Protein AF-A0A1Y2HCH7-F1 (afdb_monomer)

Radius of gyration: 14.61 Å; Cα contacts (8 Å, |Δi|>4): 4; chains: 1; bounding box: 34×18×37 Å

pLDDT: mean 79.71, std 10.13, range [56.84, 93.94]

InterPro domains:
  IPR008280 Tubulin/FtsZ, C-terminal [SSF55307] (3-44)
  IPR023123 Tubulin, C-terminal [G3DSA:1.10.287.600] (1-49)

Solvent-accessible surface area (backbone atoms only — not comparable to full-atom values): 3047 Å² total; per-residue (Å²): 110,65,73,62,49,53,58,35,57,76,66,51,57,74,44,76,79,47,54,83,84,41,65,75,63,56,60,53,53,54,53,52,54,50,50,51,54,51,54,50,53,52,50,53,53,62,75,69,53,136

Mean predicted aligned error: 8.41 Å

Structure (mmCIF, N/CA/C/O backbone):
data_AF-A0A1Y2HCH7-F1
#
_entry.id   AF-A0A1Y2HCH7-F1
#
loop_
_atom_site.group_PDB
_atom_site.id
_atom_site.type_symbol
_atom_site.label_atom_id
_atom_site.label_alt_id
_atom_site.label_comp_id
_atom_site.label_asym_id
_atom_site.label_entity_id
_atom_site.label_seq_id
_atom_site.pdbx_PDB_ins_code
_atom_site.Cartn_x
_atom_site.Cartn_y
_atom_site.Cartn_z
_atom_site.occupancy
_atom_site.B_iso_or_equiv
_atom_site.auth_seq_id
_atom_site.auth_comp_id
_atom_site.auth_asym_id
_atom_site.auth_atom_id
_atom_site.pdbx_PDB_model_num
ATOM 1 N N . MET A 1 1 ? 6.982 1.711 8.328 1.00 61.22 1 MET A N 1
ATOM 2 C CA . MET A 1 1 ? 7.417 0.886 7.173 1.00 61.22 1 MET A CA 1
ATOM 3 C C . MET A 1 1 ? 7.133 1.574 5.838 1.00 61.22 1 MET A C 1
ATOM 5 O O . MET A 1 1 ? 8.086 1.843 5.113 1.00 61.22 1 MET A O 1
ATOM 9 N N . ARG A 1 2 ? 5.877 1.951 5.554 1.00 71.62 2 ARG A N 1
ATOM 10 C CA . ARG A 1 2 ? 5.427 2.558 4.285 1.00 71.62 2 ARG A CA 1
ATOM 11 C C . ARG A 1 2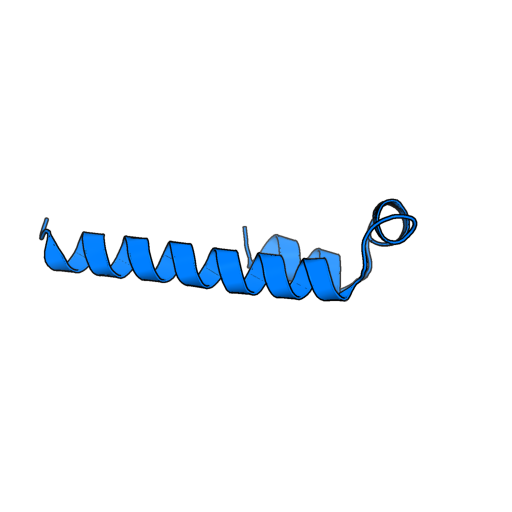 ? 6.262 3.751 3.804 1.00 71.62 2 ARG A C 1
ATOM 13 O O . ARG A 1 2 ? 6.861 3.688 2.740 1.00 71.62 2 A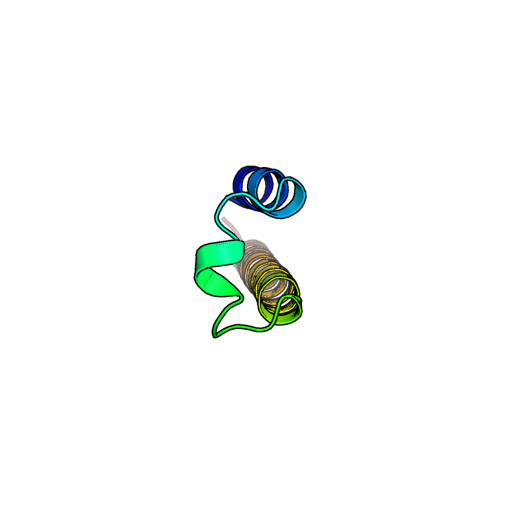RG A O 1
ATOM 20 N N . THR A 1 3 ? 6.454 4.773 4.640 1.00 76.88 3 THR A N 1
ATOM 21 C CA . THR A 1 3 ? 7.244 5.973 4.289 1.00 76.88 3 THR A CA 1
ATOM 22 C C . THR A 1 3 ? 8.693 5.655 3.906 1.00 76.88 3 THR A C 1
ATOM 24 O O . THR A 1 3 ? 9.272 6.292 3.025 1.00 76.88 3 THR A O 1
ATOM 27 N N . ARG A 1 4 ? 9.299 4.647 4.548 1.00 76.81 4 ARG A N 1
ATOM 28 C CA . ARG A 1 4 ? 10.672 4.216 4.250 1.00 76.81 4 ARG A CA 1
ATOM 29 C C . ARG A 1 4 ? 10.727 3.450 2.928 1.00 76.81 4 ARG A C 1
ATOM 31 O O . ARG A 1 4 ? 11.635 3.707 2.143 1.00 76.81 4 ARG A O 1
ATOM 38 N N . PHE A 1 5 ? 9.751 2.576 2.677 1.00 75.25 5 PHE A N 1
ATOM 39 C CA . PHE A 1 5 ? 9.603 1.847 1.416 1.00 75.25 5 PHE A CA 1
ATOM 40 C C . PHE A 1 5 ? 9.373 2.803 0.240 1.00 75.25 5 PHE A C 1
ATOM 42 O O . PHE A 1 5 ? 10.172 2.808 -0.694 1.00 75.25 5 PHE A O 1
ATOM 49 N N . SER A 1 6 ? 8.384 3.700 0.327 1.00 75.06 6 SER A N 1
ATOM 50 C CA . SER A 1 6 ? 8.069 4.663 -0.737 1.00 75.06 6 SER A CA 1
ATOM 51 C C . SER A 1 6 ? 9.265 5.555 -1.078 1.00 75.06 6 SER A C 1
ATOM 53 O O . SER A 1 6 ? 9.547 5.795 -2.248 1.00 75.06 6 SER A O 1
ATOM 55 N N . ARG A 1 7 ? 10.037 5.992 -0.072 1.00 80.75 7 ARG A N 1
ATOM 56 C CA . ARG A 1 7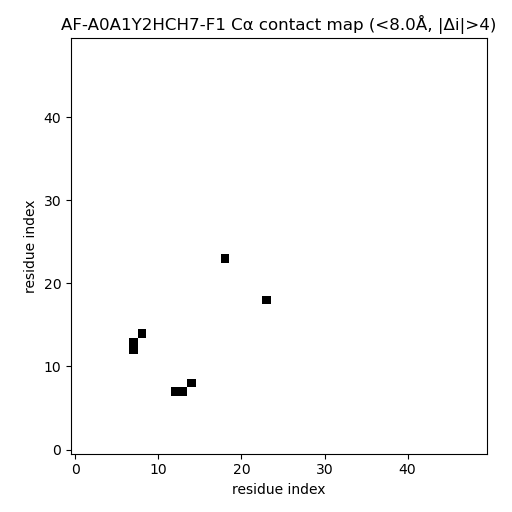 ? 11.243 6.808 -0.288 1.00 80.75 7 ARG A CA 1
ATOM 57 C C . ARG A 1 7 ? 12.360 6.050 -1.012 1.00 80.75 7 ARG A C 1
ATOM 59 O O . ARG A 1 7 ? 13.094 6.657 -1.788 1.00 80.75 7 ARG A O 1
ATOM 66 N N . LEU A 1 8 ? 12.519 4.754 -0.747 1.00 78.44 8 LEU A N 1
ATOM 67 C CA . LEU A 1 8 ? 13.522 3.912 -1.408 1.00 78.44 8 LEU A CA 1
ATOM 68 C C . LEU A 1 8 ? 13.083 3.529 -2.828 1.00 78.44 8 LEU A C 1
ATOM 70 O O . LEU A 1 8 ? 13.881 3.649 -3.760 1.00 78.44 8 LEU A O 1
ATOM 74 N N . TYR A 1 9 ? 11.810 3.165 -2.999 1.00 72.94 9 TYR A N 1
ATOM 75 C CA . TYR A 1 9 ? 11.218 2.814 -4.289 1.00 72.94 9 TYR A CA 1
ATOM 76 C C . TYR A 1 9 ? 11.222 3.999 -5.264 1.00 72.94 9 TYR A C 1
ATOM 78 O O . TYR A 1 9 ? 11.681 3.863 -6.397 1.00 72.94 9 TYR A O 1
ATOM 86 N N . ALA A 1 10 ? 10.842 5.197 -4.802 1.00 78.62 10 ALA A N 1
ATOM 87 C CA . ALA A 1 10 ? 10.865 6.418 -5.614 1.00 78.62 10 ALA A CA 1
ATOM 88 C C . ALA A 1 10 ? 12.272 6.767 -6.128 1.00 78.62 10 ALA A C 1
ATOM 90 O O . ALA A 1 10 ? 12.435 7.273 -7.235 1.00 78.62 10 ALA A O 1
ATOM 91 N N . ARG A 1 11 ? 13.311 6.449 -5.347 1.00 84.19 11 ARG A N 1
ATOM 92 C CA . ARG A 1 11 ? 14.718 6.650 -5.727 1.00 84.19 11 ARG A CA 1
ATOM 93 C C . ARG A 1 11 ? 15.287 5.500 -6.560 1.00 84.19 11 ARG A C 1
ATOM 95 O O . ARG A 1 11 ? 16.474 5.520 -6.871 1.00 84.19 11 ARG A O 1
ATOM 102 N N . LYS A 1 12 ? 14.474 4.485 -6.885 1.00 77.06 12 LYS A N 1
ATOM 103 C CA . LYS A 1 12 ? 14.887 3.224 -7.530 1.00 77.06 12 LYS A CA 1
ATOM 104 C C . LYS A 1 12 ? 16.075 2.552 -6.823 1.00 77.06 12 LYS A C 1
ATOM 106 O O . LYS A 1 12 ? 16.811 1.770 -7.428 1.00 77.06 12 LYS A O 1
ATOM 111 N N . ALA A 1 13 ? 16.264 2.845 -5.537 1.00 73.19 13 ALA A N 1
ATOM 112 C CA . ALA A 1 13 ? 17.377 2.330 -4.757 1.00 73.19 13 ALA A CA 1
ATOM 113 C C . ALA A 1 13 ? 17.185 0.822 -4.567 1.00 73.19 13 ALA A C 1
ATOM 115 O O . ALA A 1 13 ? 16.114 0.386 -4.151 1.00 73.19 13 ALA A O 1
ATOM 116 N N . ASN A 1 14 ? 18.203 0.028 -4.906 1.00 74.25 14 ASN A N 1
ATOM 117 C CA . ASN A 1 14 ? 18.194 -1.442 -4.888 1.00 74.25 14 ASN A CA 1
ATOM 118 C C . ASN A 1 14 ? 17.179 -2.129 -5.821 1.00 74.25 14 ASN A C 1
ATOM 120 O O . 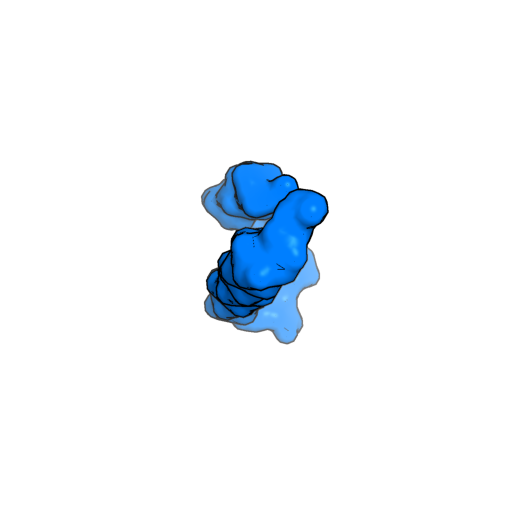ASN A 1 14 ? 17.208 -3.348 -5.931 1.00 74.25 14 ASN A O 1
ATOM 124 N N . VAL A 1 15 ? 16.322 -1.387 -6.533 1.00 68.75 15 VAL A N 1
ATOM 125 C CA . VAL A 1 15 ? 15.281 -1.951 -7.413 1.00 68.75 15 VAL A CA 1
ATOM 126 C C . VAL A 1 15 ? 15.902 -2.834 -8.498 1.00 68.75 15 VAL A C 1
ATOM 128 O O . VAL A 1 15 ? 15.417 -3.933 -8.740 1.00 68.75 15 VAL A O 1
ATOM 131 N N . HIS A 1 16 ? 17.034 -2.417 -9.073 1.00 71.12 16 HIS A N 1
ATOM 132 C CA . HIS A 1 16 ? 17.781 -3.153 -10.103 1.00 71.12 16 HIS A CA 1
ATOM 133 C C . HIS A 1 16 ? 18.246 -4.563 -9.685 1.00 71.12 16 HIS A C 1
ATOM 135 O O . HIS A 1 16 ? 18.450 -5.400 -10.558 1.00 71.12 16 HIS A O 1
ATOM 141 N N . HIS A 1 17 ? 18.366 -4.855 -8.384 1.00 70.88 17 HIS A N 1
ATOM 142 C CA . HIS A 1 17 ? 18.678 -6.206 -7.901 1.00 70.88 17 HIS A CA 1
ATOM 143 C C . HIS A 1 17 ? 17.495 -7.173 -8.016 1.00 70.88 17 HIS A C 1
ATOM 145 O O . HIS A 1 17 ? 17.699 -8.383 -8.056 1.00 70.88 17 HIS A O 1
ATOM 151 N N . TYR A 1 18 ? 16.274 -6.646 -8.104 1.00 65.31 18 TYR A N 1
ATOM 152 C CA . TYR A 1 18 ? 15.046 -7.433 -8.085 1.00 65.31 18 TYR A CA 1
ATOM 153 C C . TYR A 1 18 ? 14.328 -7.437 -9.439 1.00 65.31 18 TYR A C 1
ATOM 1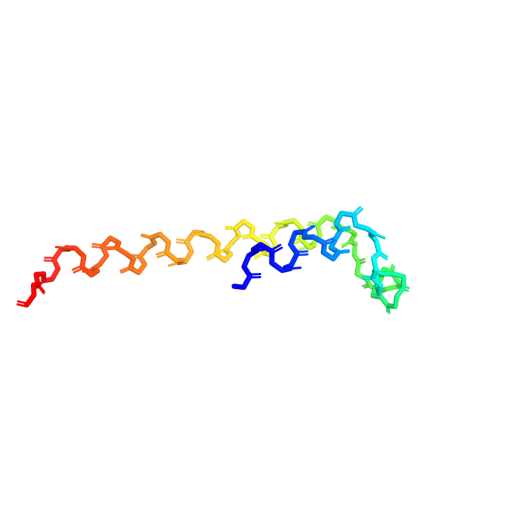55 O O . TYR A 1 18 ? 13.738 -8.451 -9.800 1.00 65.31 18 TYR A O 1
ATOM 163 N N . VAL A 1 19 ? 14.454 -6.374 -10.253 1.00 63.94 19 VAL A N 1
ATOM 164 C CA . VAL A 1 19 ? 13.764 -6.308 -11.565 1.00 63.94 19 VAL A CA 1
ATOM 165 C C . VAL A 1 19 ? 14.280 -7.299 -12.606 1.00 63.94 19 VAL A C 1
ATOM 167 O O . VAL A 1 19 ? 13.654 -7.476 -13.643 1.00 63.94 19 VAL A O 1
ATOM 170 N N . LYS A 1 20 ? 15.422 -7.954 -12.357 1.00 66.69 20 LYS A N 1
ATOM 171 C CA . LYS A 1 20 ? 15.908 -9.029 -13.233 1.00 66.69 20 LYS A CA 1
ATOM 172 C C . LYS A 1 20 ? 14.939 -10.223 -13.261 1.00 66.69 20 LYS A C 1
ATOM 174 O O . LYS A 1 20 ? 14.928 -10.958 -14.241 1.00 66.69 20 LYS A O 1
ATOM 179 N N . TYR A 1 21 ? 14.151 -10.405 -12.199 1.00 67.31 21 TYR A N 1
ATOM 180 C CA . TYR A 1 21 ? 13.268 -11.562 -12.017 1.00 67.31 21 TYR A CA 1
ATOM 181 C C . TYR A 1 21 ? 11.843 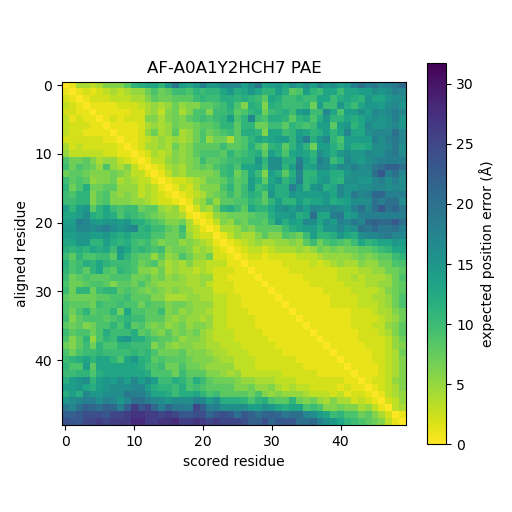-11.197 -11.576 1.00 67.31 21 TYR A C 1
ATOM 183 O O . TYR A 1 21 ? 10.999 -12.082 -11.488 1.00 67.31 21 TYR A O 1
ATOM 191 N N . VAL A 1 22 ? 11.571 -9.925 -11.274 1.00 65.75 22 VAL A N 1
ATOM 192 C CA . VAL A 1 22 ? 10.290 -9.457 -10.732 1.00 65.75 22 VAL A CA 1
ATOM 193 C C . VAL A 1 22 ? 9.847 -8.225 -11.507 1.00 65.75 22 VAL A C 1
ATOM 195 O O . VAL A 1 22 ? 10.614 -7.272 -11.638 1.00 65.75 22 VAL A O 1
ATOM 198 N N . ASP A 1 23 ? 8.618 -8.227 -12.018 1.00 76.75 23 ASP A N 1
ATOM 199 C CA . ASP A 1 23 ? 8.069 -7.051 -12.690 1.00 76.75 23 ASP A CA 1
ATOM 200 C C . ASP A 1 23 ? 8.000 -5.865 -11.709 1.00 76.75 23 ASP A C 1
ATOM 202 O O . ASP A 1 23 ? 7.739 -6.030 -10.516 1.00 76.75 23 ASP A O 1
ATOM 206 N N . ARG A 1 24 ? 8.248 -4.646 -12.193 1.00 68.88 24 ARG A N 1
ATOM 207 C CA . ARG A 1 24 ? 8.119 -3.439 -11.367 1.00 68.88 24 ARG A CA 1
ATOM 208 C C . ARG A 1 24 ? 6.724 -3.298 -10.783 1.00 68.88 24 ARG A C 1
ATOM 210 O O . ARG A 1 24 ? 6.600 -2.790 -9.669 1.00 68.88 24 ARG A O 1
ATOM 217 N N . ASP A 1 25 ? 5.709 -3.738 -11.513 1.00 81.12 25 ASP A N 1
ATOM 218 C CA . ASP A 1 25 ? 4.324 -3.603 -11.081 1.00 81.12 25 ASP A CA 1
ATOM 219 C C . ASP A 1 25 ? 4.008 -4.459 -9.842 1.00 81.12 25 ASP A C 1
ATOM 221 O O . ASP A 1 25 ? 3.249 -4.013 -8.982 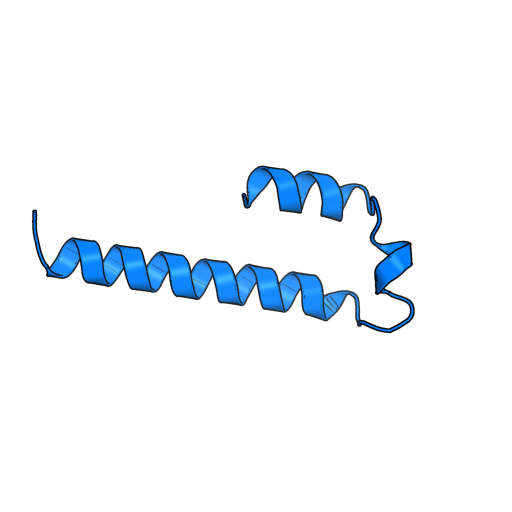1.00 81.12 25 ASP A O 1
ATOM 225 N N . VAL A 1 26 ? 4.735 -5.565 -9.627 1.00 83.38 26 VAL A N 1
ATOM 226 C CA . VAL A 1 26 ? 4.610 -6.420 -8.429 1.00 83.38 26 VAL A CA 1
ATOM 227 C C . VAL A 1 26 ? 4.907 -5.649 -7.139 1.00 83.38 26 VAL A C 1
ATOM 229 O O . VAL A 1 26 ? 4.295 -5.898 -6.104 1.00 83.38 26 VAL A O 1
ATOM 232 N N . PHE A 1 27 ? 5.826 -4.677 -7.167 1.00 78.88 27 PHE A N 1
ATOM 233 C CA . PHE A 1 27 ? 6.121 -3.862 -5.981 1.00 78.88 27 PHE A CA 1
ATOM 234 C C . PHE A 1 27 ? 4.980 -2.917 -5.615 1.00 78.88 27 PHE A C 1
ATOM 236 O O . PHE A 1 27 ? 4.808 -2.603 -4.436 1.00 78.88 27 PHE A O 1
ATOM 243 N N . ARG A 1 28 ? 4.238 -2.433 -6.616 1.00 82.75 28 ARG A N 1
ATOM 244 C CA . ARG A 1 28 ? 3.063 -1.588 -6.400 1.00 82.75 28 ARG A CA 1
ATOM 245 C C . ARG A 1 28 ? 1.910 -2.437 -5.875 1.00 82.75 28 ARG A C 1
ATOM 247 O O . ARG A 1 28 ? 1.372 -2.103 -4.828 1.00 82.75 28 ARG A O 1
ATOM 254 N N . GLU A 1 29 ? 1.631 -3.560 -6.528 1.00 86.81 29 GLU A N 1
ATOM 255 C CA . GLU A 1 29 ? 0.577 -4.502 -6.127 1.00 86.81 29 GLU A CA 1
ATOM 256 C C . GLU A 1 29 ? 0.783 -5.013 -4.695 1.00 86.81 29 GLU A C 1
ATOM 258 O O . GLU A 1 29 ? -0.134 -4.984 -3.880 1.00 86.81 29 GLU A O 1
ATOM 263 N N . ALA A 1 30 ? 2.011 -5.397 -4.333 1.00 87.62 30 ALA A N 1
ATOM 264 C CA . ALA A 1 30 ? 2.317 -5.843 -2.975 1.00 87.62 30 ALA A CA 1
ATOM 265 C C . ALA A 1 30 ? 2.158 -4.727 -1.925 1.00 87.62 30 ALA A C 1
ATOM 267 O O . ALA A 1 30 ? 1.817 -5.003 -0.775 1.00 87.62 30 ALA A O 1
ATOM 268 N N . ALA A 1 31 ? 2.422 -3.469 -2.294 1.00 86.69 31 ALA A N 1
ATOM 269 C CA . ALA A 1 31 ? 2.232 -2.335 -1.394 1.00 86.69 31 ALA A CA 1
ATOM 270 C C . ALA A 1 31 ? 0.744 -2.028 -1.173 1.00 86.69 31 ALA A C 1
ATOM 272 O O . ALA A 1 31 ? 0.355 -1.748 -0.043 1.00 86.69 31 ALA A O 1
ATOM 273 N N . GLU A 1 32 ? -0.067 -2.114 -2.227 1.00 91.25 32 GLU A N 1
ATOM 274 C CA . GLU A 1 32 ? -1.524 -1.957 -2.159 1.00 91.25 32 GLU A CA 1
ATOM 275 C C . GLU A 1 32 ? -2.156 -3.078 -1.323 1.00 91.25 32 GLU A C 1
ATOM 277 O O . GLU A 1 32 ? -2.877 -2.791 -0.370 1.00 91.25 32 GLU A O 1
ATOM 282 N N . ALA A 1 33 ? -1.781 -4.337 -1.569 1.00 92.00 33 ALA A N 1
ATOM 283 C CA . ALA A 1 33 ? -2.251 -5.479 -0.783 1.00 92.00 33 ALA A CA 1
ATOM 284 C C . ALA A 1 33 ? -1.886 -5.363 0.709 1.00 92.00 33 ALA A C 1
ATOM 286 O O . ALA A 1 33 ? -2.675 -5.709 1.587 1.00 92.00 33 ALA A O 1
ATOM 287 N N . LEU A 1 34 ? -0.692 -4.849 1.028 1.00 90.69 34 LEU A N 1
ATOM 288 C CA . LEU A 1 34 ? -0.301 -4.612 2.418 1.00 90.69 34 LEU A CA 1
ATOM 289 C C . LEU A 1 34 ? -1.170 -3.536 3.084 1.00 90.69 34 LEU A C 1
ATOM 291 O O . LEU A 1 34 ? -1.513 -3.672 4.258 1.00 90.69 34 LEU A O 1
ATOM 295 N N . ASP A 1 35 ? -1.514 -2.472 2.358 1.00 92.56 35 ASP A N 1
ATOM 296 C CA . ASP A 1 35 ? -2.390 -1.421 2.876 1.00 92.56 35 ASP A CA 1
ATOM 297 C C . ASP A 1 35 ? -3.808 -1.950 3.137 1.00 92.56 35 ASP A C 1
ATOM 299 O O . ASP A 1 35 ? -4.405 -1.606 4.158 1.00 92.56 35 ASP A O 1
ATOM 303 N N . GLU A 1 36 ? -4.324 -2.828 2.271 1.00 93.31 36 GLU A N 1
ATOM 304 C CA . GLU A 1 36 ? -5.617 -3.494 2.468 1.00 93.31 36 GLU A CA 1
ATOM 305 C C . GLU A 1 36 ? -5.640 -4.338 3.746 1.00 93.31 36 GLU A C 1
ATOM 307 O O . GLU A 1 36 ? -6.559 -4.203 4.557 1.00 93.31 36 GLU A O 1
ATOM 312 N N . VAL A 1 37 ? -4.599 -5.146 3.971 1.00 93.44 37 VAL A N 1
ATOM 313 C CA . VAL A 1 37 ? -4.471 -5.963 5.188 1.00 93.44 37 VAL A CA 1
ATOM 314 C C . VAL A 1 37 ? -4.415 -5.080 6.434 1.00 93.44 37 VAL A C 1
ATOM 316 O O . VAL A 1 37 ? -5.093 -5.361 7.420 1.00 93.44 37 VAL A O 1
ATOM 319 N N . ILE A 1 38 ? -3.644 -3.988 6.412 1.00 92.94 38 ILE A N 1
ATOM 320 C CA . ILE A 1 38 ? -3.582 -3.048 7.543 1.00 92.94 38 ILE A CA 1
ATOM 321 C C . ILE A 1 38 ? -4.968 -2.455 7.824 1.00 92.94 38 ILE A C 1
ATOM 323 O O . ILE A 1 38 ? -5.403 -2.446 8.975 1.00 92.94 38 ILE A O 1
ATOM 327 N N . ALA A 1 39 ? -5.680 -2.009 6.788 1.00 92.81 39 ALA A N 1
ATOM 328 C CA . ALA A 1 39 ? -7.016 -1.438 6.929 1.00 92.81 39 ALA A CA 1
ATOM 329 C C . ALA A 1 39 ? -8.039 -2.459 7.458 1.00 92.81 39 ALA A C 1
ATOM 331 O O . ALA A 1 39 ? -8.942 -2.111 8.219 1.00 92.81 39 ALA A O 1
ATOM 332 N N . GLU A 1 40 ? -7.923 -3.732 7.082 1.00 93.94 40 GLU A N 1
ATOM 333 C CA . GLU A 1 40 ? -8.736 -4.809 7.648 1.00 93.94 40 GLU A CA 1
ATOM 334 C C . GLU A 1 40 ? -8.452 -5.018 9.138 1.00 93.94 40 GLU A C 1
ATOM 336 O O . GLU A 1 40 ? -9.387 -5.033 9.936 1.00 93.94 40 GLU A O 1
ATOM 341 N N . TYR A 1 41 ? -7.180 -5.073 9.535 1.00 93.50 41 TYR A N 1
ATOM 342 C CA . TYR A 1 41 ? -6.800 -5.163 10.946 1.00 93.50 41 TYR A CA 1
ATOM 343 C C . TYR A 1 41 ? -7.317 -3.979 11.768 1.00 93.50 41 TYR A C 1
ATOM 345 O O . TYR A 1 41 ? -7.790 -4.168 12.888 1.00 93.50 41 TYR A O 1
ATOM 353 N N . GLU A 1 42 ? -7.246 -2.760 11.232 1.00 92.56 42 GLU A N 1
ATOM 354 C CA . GLU A 1 42 ? -7.763 -1.567 11.905 1.00 92.56 42 GLU A CA 1
ATOM 355 C C . GLU A 1 42 ? -9.287 -1.608 12.062 1.00 92.56 42 GLU A C 1
ATOM 357 O O . GLU A 1 42 ? -9.788 -1.257 13.131 1.00 92.56 42 GLU A O 1
ATOM 362 N N . ARG A 1 43 ? -10.017 -2.095 11.048 1.00 91.88 43 ARG A N 1
ATOM 363 C CA . ARG A 1 43 ? -11.471 -2.308 11.130 1.00 91.88 43 ARG A CA 1
ATOM 364 C C . ARG A 1 43 ? -11.831 -3.337 12.194 1.00 91.88 43 ARG A C 1
ATOM 366 O O . ARG A 1 43 ? -12.638 -3.038 13.065 1.00 91.88 43 ARG A O 1
ATOM 373 N N . VAL A 1 44 ? -11.186 -4.505 12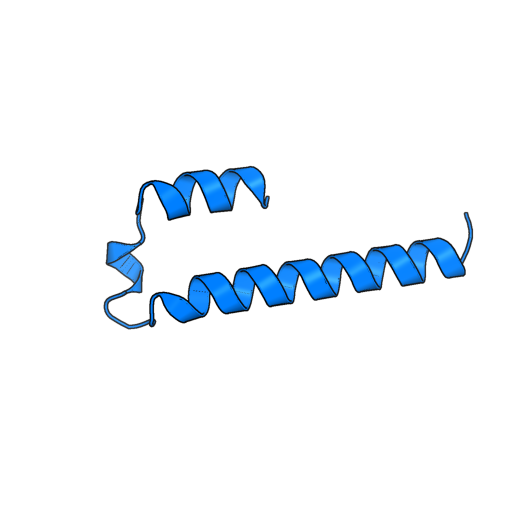.180 1.00 92.06 44 VAL A N 1
ATOM 374 C CA . VAL A 1 44 ? -11.421 -5.548 13.192 1.00 92.06 44 VAL A CA 1
ATOM 375 C C . V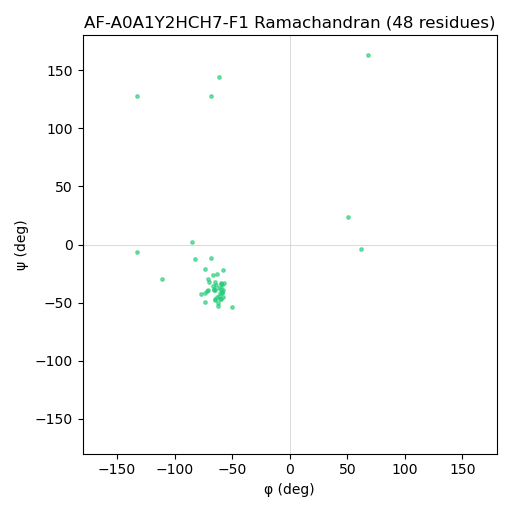AL A 1 44 ? -11.088 -5.028 14.592 1.00 92.06 44 VAL A C 1
ATOM 377 O O . VAL A 1 44 ? -11.851 -5.238 15.528 1.00 92.06 44 VAL A O 1
ATOM 380 N N . ARG A 1 45 ? -9.985 -4.288 14.751 1.00 86.94 45 ARG A N 1
ATOM 381 C CA . ARG A 1 45 ? -9.619 -3.664 16.030 1.00 86.94 45 ARG A CA 1
ATOM 382 C C . ARG A 1 45 ? -10.666 -2.655 16.513 1.00 86.94 45 ARG A C 1
ATOM 384 O O . ARG A 1 45 ? -10.877 -2.553 17.717 1.00 86.94 45 ARG A O 1
ATOM 391 N N . ALA A 1 46 ? -11.280 -1.896 15.608 1.00 83.81 46 ALA A N 1
ATOM 392 C CA . ALA A 1 46 ? -12.331 -0.943 15.952 1.00 83.81 46 ALA A CA 1
ATOM 393 C C . ALA A 1 46 ? -13.642 -1.643 16.356 1.00 83.81 46 ALA A C 1
ATOM 395 O O . ALA A 1 46 ? -14.277 -1.210 17.315 1.00 83.81 46 ALA A O 1
ATOM 396 N N . ASP A 1 47 ? -14.005 -2.736 15.679 1.00 82.25 47 ASP A N 1
ATOM 397 C CA . ASP A 1 47 ? -15.224 -3.512 15.957 1.00 82.25 47 ASP A CA 1
ATOM 398 C C . ASP A 1 47 ? -15.157 -4.302 17.272 1.00 82.25 47 ASP A C 1
ATOM 400 O O . ASP A 1 47 ? -16.181 -4.523 17.916 1.00 82.25 47 ASP A O 1
ATOM 404 N N . VAL A 1 48 ? -13.962 -4.726 17.693 1.00 78.31 48 VAL A N 1
ATOM 405 C CA . VAL A 1 48 ? -13.782 -5.542 18.907 1.00 78.31 48 VAL A CA 1
ATOM 406 C C . VAL A 1 48 ? -13.761 -4.697 20.199 1.00 78.31 48 VAL A C 1
ATOM 408 O O . VAL A 1 48 ? -13.951 -5.248 21.280 1.00 78.31 48 VAL A O 1
ATOM 411 N N . GLY A 1 49 ? -13.648 -3.364 20.105 1.00 65.44 49 GLY A N 1
ATOM 412 C CA . GLY A 1 49 ? -13.584 -2.456 21.262 1.00 65.44 49 GLY A CA 1
ATOM 413 C C . GLY A 1 49 ? -12.286 -2.587 22.091 1.00 65.44 49 GLY A C 1
ATOM 414 O O . GLY A 1 49 ? -11.536 -3.546 21.908 1.00 65.44 49 GLY A O 1
ATOM 415 N N . PRO A 1 50 ? -11.954 -1.598 22.949 1.00 56.84 50 PRO A N 1
ATOM 416 C CA . PRO A 1 50 ? -10.812 -1.677 23.866 1.00 56.84 50 PRO A CA 1
ATOM 417 C C . PRO A 1 50 ? -10.983 -2.731 24.967 1.00 56.84 50 PRO A C 1
ATOM 419 O O . PRO A 1 50 ? -12.132 -2.945 25.419 1.00 56.84 50 PRO A O 1
#

Foldseek 3Di:
DVVVLCVCVVVCNCVVVPVVPDPNVVSVVVSVVVVVVVVVVVVVDVVVDD

Sequence (50 aa):
MRTRFSRLYARKANVHHYVKYVDRDVFREAAEALDEVIAEYERVRADVGP

Organism: NCBI:txid765915

Secondary structure (DSSP, 8-state):
-HHHHHHHHHTTTTGGGTTTTS-HHHHHHHHHHHHHHHHHHHHHHHHH--